Protein AF-A0A2P8AVR0-F1 (afdb_monomer)

Mean predicted aligned error: 7.17 Å

pLDDT: mean 85.08, std 9.34, range [55.72, 94.62]

Foldseek 3Di:
DDDPVNVVVVVVVCVVVVCWAAAPVGDIDSDVVVNVVRVVVVVVVVVVCVVVVVDDPDDDDD

Secondary structure (DSSP, 8-state):
---H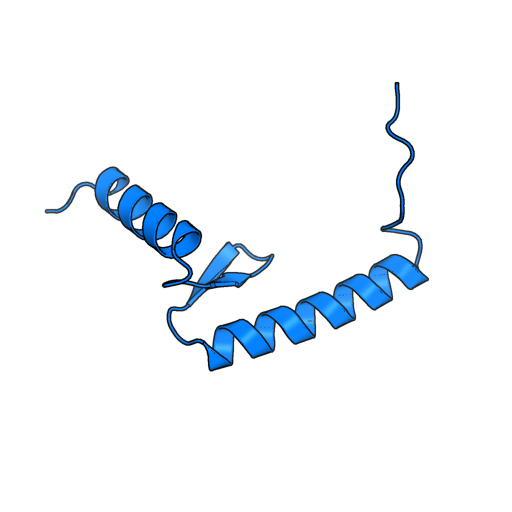HHHHHHHHHHHHHTSSEE-TT--EES-HHHHHHHHHHHHHHHHHHHHHTSSS-PPPP-

Sequence (62 aa):
MTDPEQSRRQQEQALERGEVYQDVEGRRTEDPATGAAHADSEADRNVEHLRRGEVGPGVPEE

Solvent-accessible surface area (backbone atoms only — not comparable to full-atom values): 3817 Å² total; per-residue (Å²): 133,83,53,68,68,60,56,50,52,53,53,53,52,29,41,78,69,65,59,33,37,71,49,98,88,68,53,72,40,70,49,64,69,61,40,48,57,47,53,53,54,48,49,55,50,50,53,51,34,41,73,71,62,78,44,74,92,72,75,80,84,129

Structure (mmCIF, N/CA/C/O backbone):
data_AF-A0A2P8AVR0-F1
#
_entry.id   AF-A0A2P8AVR0-F1
#
loop_
_atom_site.group_PDB
_atom_site.id
_atom_site.type_symbol
_atom_site.label_atom_id
_atom_site.label_alt_id
_atom_site.label_comp_id
_atom_site.label_asym_id
_atom_site.label_entity_id
_atom_site.label_seq_id
_atom_site.pdbx_PDB_ins_code
_atom_site.Cartn_x
_atom_site.Cartn_y
_atom_site.Cartn_z
_atom_site.occupancy
_atom_site.B_iso_or_equiv
_atom_site.auth_seq_id
_atom_site.auth_comp_id
_atom_site.auth_asym_id
_atom_site.auth_atom_id
_atom_site.pdbx_PDB_model_num
ATOM 1 N N . MET A 1 1 ? 22.082 14.777 -16.542 1.00 55.72 1 MET A N 1
ATOM 2 C CA . MET A 1 1 ? 21.562 14.450 -15.200 1.00 55.72 1 MET A CA 1
ATOM 3 C C . MET A 1 1 ? 20.111 14.86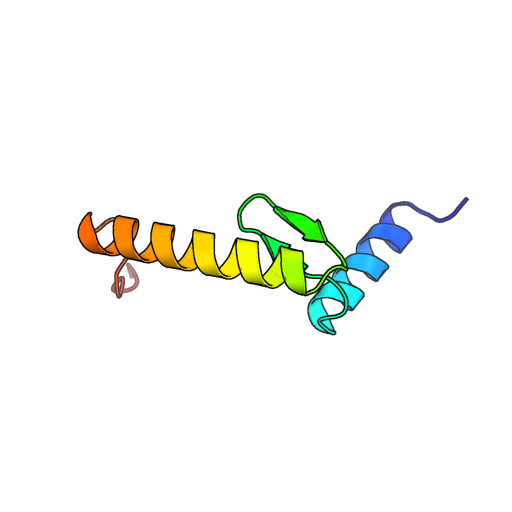0 -15.190 1.00 55.72 1 MET A C 1
ATOM 5 O O . MET A 1 1 ? 19.842 16.023 -15.456 1.00 55.72 1 MET A O 1
ATOM 9 N N . THR A 1 2 ? 19.203 13.908 -15.007 1.00 67.50 2 THR A N 1
ATOM 10 C CA . THR A 1 2 ? 17.776 14.210 -14.863 1.00 67.50 2 THR A CA 1
ATOM 11 C C . THR A 1 2 ? 17.577 14.901 -13.526 1.00 67.50 2 THR A C 1
ATOM 13 O O . THR A 1 2 ? 18.156 14.478 -12.525 1.00 67.50 2 THR A O 1
ATOM 16 N N . ASP A 1 3 ? 16.802 15.976 -13.525 1.00 82.69 3 ASP A N 1
ATOM 17 C CA . ASP A 1 3 ? 16.504 16.711 -12.308 1.00 82.69 3 ASP A CA 1
ATOM 18 C C . ASP A 1 3 ? 15.745 15.799 -11.314 1.00 82.69 3 ASP A C 1
ATOM 20 O O . ASP A 1 3 ? 14.833 15.067 -11.727 1.00 82.69 3 ASP A O 1
ATOM 24 N N . PRO A 1 4 ? 16.114 15.772 -10.023 1.00 77.19 4 PRO A N 1
ATOM 25 C CA . PRO A 1 4 ? 15.447 14.929 -9.033 1.00 77.19 4 PRO A CA 1
ATOM 26 C C . PRO A 1 4 ? 13.947 15.238 -8.896 1.00 77.19 4 PRO A C 1
ATOM 28 O O . PRO A 1 4 ? 13.165 14.312 -8.663 1.00 77.19 4 PRO A O 1
ATOM 31 N N . GLU A 1 5 ? 13.506 16.481 -9.119 1.00 80.38 5 GLU A N 1
ATOM 32 C CA . GLU A 1 5 ? 12.077 16.815 -9.156 1.00 80.38 5 GLU A CA 1
ATOM 33 C C . GLU A 1 5 ? 11.387 16.206 -10.380 1.00 80.38 5 GLU A C 1
ATOM 35 O O . GLU A 1 5 ? 10.260 15.719 -10.282 1.00 80.38 5 GLU A O 1
ATOM 40 N N . GLN A 1 6 ? 12.063 16.176 -11.532 1.00 80.00 6 GLN A N 1
ATOM 41 C CA . GLN A 1 6 ? 11.522 15.533 -12.733 1.00 80.00 6 GLN A CA 1
ATOM 42 C C . GLN A 1 6 ? 11.376 14.022 -12.553 1.00 80.0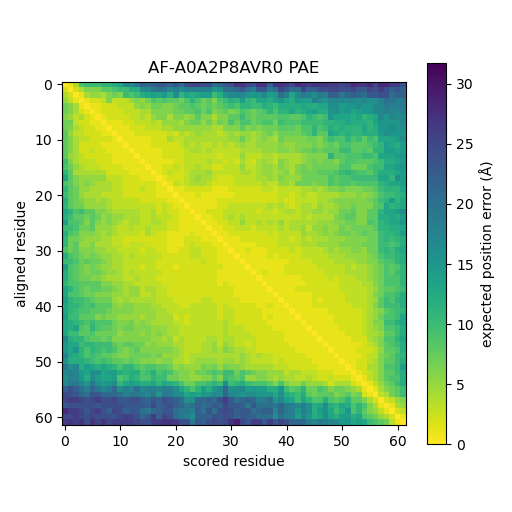0 6 GLN A C 1
ATOM 44 O O . GLN A 1 6 ? 10.385 13.454 -13.010 1.00 80.00 6 GLN A O 1
ATOM 49 N N . SER A 1 7 ? 12.328 13.380 -11.876 1.00 81.19 7 SER A N 1
ATOM 50 C CA . SER A 1 7 ? 12.252 11.949 -11.560 1.00 81.19 7 SER A CA 1
ATOM 51 C C . SER A 1 7 ? 11.097 11.644 -10.600 1.00 81.19 7 SER A C 1
ATOM 53 O O . SER A 1 7 ? 10.334 10.701 -10.813 1.00 81.19 7 SER A O 1
ATOM 55 N N . ARG A 1 8 ? 10.894 12.491 -9.581 1.00 83.75 8 ARG A N 1
ATOM 56 C CA . ARG A 1 8 ? 9.770 12.353 -8.646 1.00 83.75 8 ARG A CA 1
ATOM 57 C C . ARG A 1 8 ? 8.417 12.476 -9.348 1.00 83.75 8 ARG A C 1
ATOM 59 O O . ARG A 1 8 ? 7.566 11.613 -9.149 1.00 83.75 8 ARG A O 1
ATOM 66 N N . ARG A 1 9 ? 8.243 13.495 -10.198 1.00 86.56 9 ARG A N 1
ATOM 67 C CA . ARG A 1 9 ? 6.990 13.706 -10.946 1.00 86.56 9 ARG A CA 1
ATOM 68 C C . ARG A 1 9 ? 6.661 12.541 -11.876 1.00 86.56 9 ARG A C 1
ATOM 70 O O . ARG A 1 9 ? 5.495 12.200 -12.025 1.00 86.56 9 ARG A O 1
ATOM 77 N N . GLN A 1 10 ? 7.667 11.918 -12.490 1.00 85.88 10 GLN A N 1
ATOM 78 C CA . GLN A 1 10 ? 7.458 10.741 -13.342 1.00 85.88 10 GLN A CA 1
ATOM 79 C C . GLN A 1 10 ? 6.932 9.546 -12.544 1.00 85.88 10 GLN A C 1
ATOM 81 O O . GLN A 1 10 ? 5.999 8.886 -12.984 1.00 85.88 10 GLN A O 1
ATOM 86 N N . GLN A 1 11 ? 7.468 9.304 -11.347 1.00 83.88 11 GLN A N 1
ATOM 87 C CA . GLN A 1 11 ? 6.965 8.230 -10.490 1.00 83.88 11 GLN A CA 1
ATOM 88 C C . GLN A 1 11 ? 5.569 8.524 -9.922 1.00 83.88 11 GLN A C 1
ATOM 90 O O . GLN A 1 11 ? 4.784 7.604 -9.734 1.00 83.88 11 GLN A O 1
ATOM 95 N N . GLU A 1 12 ? 5.248 9.790 -9.641 1.00 88.81 12 GLU A N 1
ATOM 96 C CA . GLU A 1 12 ? 3.890 10.192 -9.244 1.00 88.81 12 GLU A CA 1
ATOM 97 C C . GLU A 1 12 ? 2.886 9.935 -10.379 1.00 88.81 12 GLU A C 1
ATOM 99 O O . GLU A 1 12 ? 1.836 9.348 -10.144 1.00 88.81 12 GLU A O 1
ATOM 104 N N . GLN A 1 13 ? 3.246 10.249 -11.627 1.00 90.88 13 GLN A N 1
ATOM 105 C CA . GLN A 1 13 ? 2.416 9.911 -12.791 1.00 90.88 13 GLN A CA 1
ATOM 106 C C . GLN A 1 13 ? 2.273 8.398 -12.993 1.00 90.88 13 GLN A C 1
ATOM 108 O O . GLN A 1 13 ? 1.198 7.933 -13.362 1.00 90.88 13 GLN A O 1
ATOM 113 N N . ALA A 1 14 ? 3.333 7.629 -12.744 1.00 88.94 14 ALA A N 1
ATOM 114 C CA . ALA A 1 14 ? 3.291 6.173 -12.830 1.00 88.94 14 ALA A CA 1
ATOM 115 C C . ALA A 1 14 ? 2.354 5.564 -11.769 1.00 88.94 14 ALA A C 1
ATOM 117 O O . ALA A 1 14 ? 1.627 4.619 -12.067 1.00 88.94 14 ALA A O 1
ATOM 118 N N . LEU A 1 15 ? 2.300 6.140 -10.561 1.00 88.38 15 LEU A N 1
ATOM 119 C CA . LEU A 1 15 ? 1.314 5.766 -9.538 1.00 88.38 15 LEU A CA 1
ATOM 120 C C . LEU A 1 15 ? -0.118 6.070 -9.990 1.00 88.38 15 LEU A C 1
ATOM 122 O O . LEU A 1 15 ? -0.978 5.199 -9.918 1.00 88.38 15 LEU A O 1
ATOM 126 N N . GLU A 1 16 ? -0.376 7.279 -10.496 1.00 89.25 16 GLU A N 1
ATOM 127 C CA . GLU A 1 16 ? -1.710 7.672 -10.983 1.00 89.25 16 GLU A CA 1
ATOM 128 C C . GLU A 1 16 ? -2.203 6.787 -12.138 1.00 89.25 16 GLU A C 1
ATOM 130 O O . GLU A 1 16 ? -3.402 6.545 -12.275 1.00 89.25 16 GLU A O 1
ATOM 135 N N . ARG A 1 17 ? -1.280 6.286 -12.967 1.00 91.19 17 ARG A N 1
ATOM 136 C CA . ARG A 1 17 ? -1.572 5.370 -14.080 1.00 91.19 17 ARG A CA 1
ATOM 137 C C . ARG A 1 17 ? -1.669 3.902 -13.666 1.00 91.19 17 ARG A C 1
ATOM 139 O O . ARG A 1 17 ? -2.088 3.087 -14.485 1.00 91.19 17 ARG A O 1
ATOM 146 N N . GLY A 1 18 ? -1.284 3.558 -12.437 1.00 87.88 18 GLY A N 1
ATOM 147 C CA . GLY A 1 18 ? -1.204 2.172 -11.970 1.00 87.88 18 GLY A CA 1
ATOM 148 C C . GLY A 1 18 ? -0.035 1.375 -12.562 1.00 87.88 18 GLY A C 1
ATOM 149 O O . GLY A 1 18 ? -0.085 0.150 -12.585 1.00 87.88 18 GLY A O 1
ATOM 150 N N . GLU A 1 19 ? 0.999 2.057 -13.057 1.00 90.81 19 GLU A N 1
ATOM 151 C CA . GLU A 1 19 ? 2.257 1.458 -13.533 1.00 90.81 19 GLU A CA 1
ATOM 152 C C . GLU A 1 19 ? 3.206 1.141 -12.362 1.00 90.81 19 GLU A C 1
ATOM 154 O O . GLU A 1 19 ? 4.086 0.291 -12.473 1.00 90.81 19 GLU A O 1
ATOM 159 N N . VAL A 1 20 ? 3.015 1.822 -11.230 1.00 92.69 20 VAL A N 1
ATOM 160 C CA . VAL A 1 20 ? 3.730 1.608 -9.970 1.00 92.69 20 VAL A CA 1
ATOM 161 C C . VAL A 1 20 ? 2.700 1.425 -8.860 1.00 92.69 20 VAL A C 1
ATOM 163 O O . VAL A 1 20 ? 1.650 2.064 -8.855 1.00 92.69 20 VAL A O 1
ATOM 166 N N . TYR A 1 21 ? 3.031 0.584 -7.891 1.00 90.69 21 TYR A N 1
ATOM 167 C CA . TYR A 1 21 ? 2.276 0.353 -6.667 1.00 90.69 21 TYR A CA 1
ATOM 168 C C . TYR A 1 21 ? 3.041 0.951 -5.487 1.00 90.69 21 TYR A C 1
ATOM 170 O O . TYR A 1 21 ? 4.273 0.891 -5.457 1.00 90.69 21 TYR A O 1
ATOM 178 N N . GLN A 1 22 ? 2.333 1.525 -4.516 1.00 92.69 22 GLN A N 1
ATOM 179 C CA . GLN A 1 22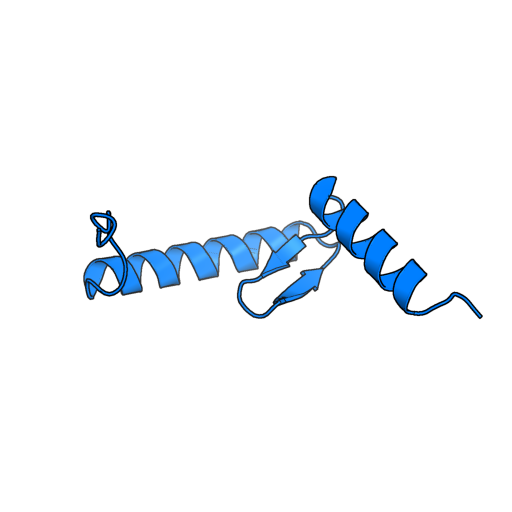 ? 2.915 2.062 -3.286 1.00 92.69 22 GLN A CA 1
ATOM 180 C C . GLN A 1 22 ? 2.204 1.475 -2.070 1.00 92.69 22 GLN A C 1
ATOM 182 O O . GLN A 1 22 ? 0.978 1.457 -2.043 1.00 92.69 22 GLN A O 1
ATOM 187 N N . ASP A 1 23 ? 2.979 1.027 -1.083 1.00 89.94 23 ASP A N 1
ATOM 188 C CA . ASP A 1 23 ? 2.451 0.566 0.203 1.00 89.94 23 ASP A CA 1
ATOM 189 C C . ASP A 1 23 ? 2.280 1.706 1.221 1.00 89.94 23 ASP A C 1
ATOM 191 O O . ASP A 1 23 ? 2.747 2.833 1.018 1.00 89.94 23 ASP A O 1
ATOM 195 N N . VAL A 1 24 ? 1.642 1.402 2.352 1.00 85.06 24 VAL A N 1
ATOM 196 C CA . VAL A 1 24 ? 1.420 2.335 3.473 1.00 85.06 24 VAL A CA 1
ATOM 197 C C . VAL A 1 24 ? 2.710 2.863 4.110 1.00 85.06 24 VAL A C 1
ATOM 199 O O . VAL A 1 24 ? 2.686 3.904 4.765 1.00 85.06 24 VAL A O 1
ATOM 202 N N . GLU A 1 25 ? 3.843 2.177 3.926 1.00 86.81 25 GLU A N 1
ATOM 203 C CA . GLU A 1 25 ? 5.167 2.625 4.384 1.00 86.81 25 GLU A CA 1
ATOM 204 C C . GLU A 1 25 ? 5.856 3.533 3.343 1.00 86.81 25 GLU A C 1
ATOM 206 O O . GLU A 1 25 ? 6.966 4.022 3.564 1.00 86.81 25 GLU A O 1
ATOM 211 N N . GLY A 1 26 ? 5.197 3.786 2.208 1.00 88.69 26 GLY A N 1
ATOM 212 C CA . GLY A 1 26 ? 5.665 4.636 1.120 1.00 88.69 26 GLY A CA 1
ATOM 213 C C . GLY A 1 26 ? 6.609 3.942 0.135 1.00 88.69 26 GLY A C 1
ATOM 214 O O . GLY A 1 26 ? 7.077 4.598 -0.805 1.00 88.69 26 GLY A O 1
ATOM 215 N N . ARG A 1 27 ? 6.888 2.642 0.298 1.00 90.31 27 ARG A N 1
ATOM 216 C CA . ARG A 1 27 ? 7.763 1.881 -0.607 1.00 90.31 27 ARG A CA 1
ATOM 217 C C . ARG A 1 27 ? 7.038 1.618 -1.920 1.00 90.31 27 ARG A C 1
ATOM 219 O O 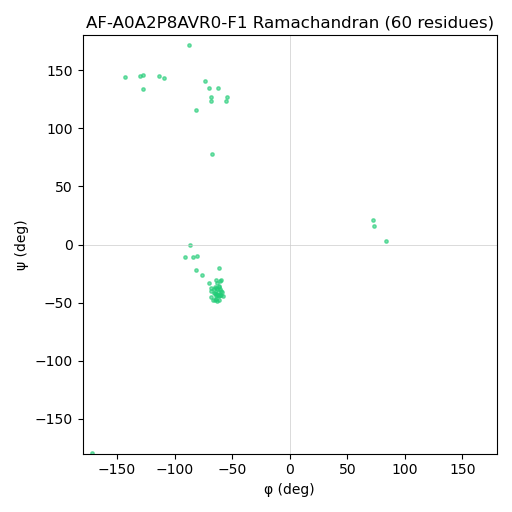. ARG A 1 27 ? 5.843 1.339 -1.931 1.00 90.31 27 ARG A O 1
ATOM 226 N N . ARG A 1 28 ? 7.773 1.709 -3.030 1.00 91.56 28 ARG A N 1
ATOM 227 C CA . ARG A 1 28 ? 7.236 1.592 -4.391 1.00 91.56 28 ARG A CA 1
ATOM 228 C C . ARG A 1 28 ? 7.747 0.340 -5.095 1.00 91.56 28 ARG A C 1
ATOM 230 O O . ARG A 1 28 ? 8.904 -0.030 -4.911 1.00 91.56 28 ARG A O 1
ATOM 237 N N . THR A 1 29 ? 6.902 -0.270 -5.919 1.00 92.19 29 THR A N 1
ATOM 238 C CA . THR A 1 29 ? 7.245 -1.419 -6.768 1.00 92.19 29 THR A CA 1
ATOM 239 C C . THR A 1 29 ? 6.528 -1.332 -8.115 1.00 92.19 29 THR A C 1
ATOM 241 O O . THR A 1 29 ? 5.394 -0.875 -8.177 1.00 92.19 29 THR A O 1
ATOM 244 N N . GLU A 1 30 ? 7.181 -1.769 -9.188 1.00 94.00 30 GLU A N 1
ATOM 245 C CA . GLU A 1 30 ? 6.566 -1.961 -10.515 1.00 94.00 30 GLU A CA 1
ATOM 246 C C . GLU A 1 30 ? 6.027 -3.394 -10.687 1.00 94.00 30 GLU A C 1
ATOM 248 O O . GLU A 1 30 ? 5.316 -3.683 -11.646 1.00 94.00 30 GLU A O 1
ATOM 253 N N . ASP A 1 31 ? 6.359 -4.309 -9.766 1.00 94.62 31 ASP A N 1
ATOM 254 C CA . ASP A 1 31 ? 5.892 -5.694 -9.818 1.00 94.62 31 ASP A CA 1
ATOM 255 C C . ASP A 1 31 ? 4.466 -5.817 -9.248 1.00 94.62 31 ASP A C 1
ATOM 257 O O . ASP A 1 31 ? 4.272 -5.614 -8.040 1.00 94.62 31 ASP A O 1
ATOM 261 N N . PRO A 1 32 ? 3.474 -6.204 -10.070 1.00 91.00 32 PRO A N 1
ATOM 262 C CA . PRO A 1 32 ? 2.091 -6.345 -9.629 1.00 91.00 32 PRO A CA 1
ATOM 263 C C . PRO A 1 32 ? 1.901 -7.439 -8.578 1.00 91.00 32 PRO A C 1
ATOM 265 O O . PRO A 1 32 ? 1.020 -7.307 -7.731 1.00 91.00 32 PRO A O 1
ATOM 268 N N . ALA A 1 33 ? 2.713 -8.503 -8.590 1.00 94.44 33 ALA A N 1
ATOM 269 C CA . ALA A 1 33 ? 2.595 -9.570 -7.596 1.00 94.44 33 ALA A CA 1
ATOM 270 C C . ALA A 1 33 ? 3.011 -9.079 -6.203 1.00 94.44 33 ALA A C 1
ATOM 272 O O . ALA A 1 33 ? 2.298 -9.299 -5.223 1.00 94.44 33 ALA A O 1
ATOM 273 N N . THR A 1 34 ? 4.126 -8.352 -6.126 1.00 92.06 34 THR A N 1
ATOM 274 C CA . THR A 1 34 ? 4.554 -7.672 -4.898 1.00 92.06 34 THR A CA 1
ATOM 275 C 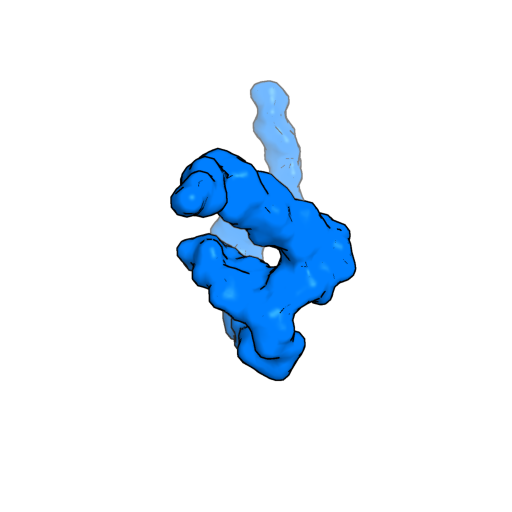C . THR A 1 34 ? 3.518 -6.639 -4.445 1.00 92.06 34 THR A C 1
ATOM 277 O O . THR A 1 34 ? 3.177 -6.600 -3.264 1.00 92.06 34 THR A O 1
ATOM 280 N N . GLY A 1 35 ? 2.968 -5.846 -5.374 1.00 90.75 35 GLY A N 1
ATOM 281 C CA . GLY A 1 35 ? 1.909 -4.879 -5.071 1.00 90.75 35 GLY A CA 1
ATOM 282 C C . GLY A 1 35 ? 0.663 -5.528 -4.458 1.00 90.75 35 GLY A C 1
ATOM 283 O O . GLY A 1 35 ? 0.156 -5.051 -3.444 1.00 90.75 35 GLY A O 1
ATOM 284 N N . ALA A 1 36 ? 0.213 -6.656 -5.014 1.00 90.81 36 ALA A N 1
ATOM 285 C CA . ALA A 1 36 ? -0.917 -7.416 -4.482 1.00 90.81 36 ALA A CA 1
ATOM 286 C C . ALA A 1 36 ? -0.633 -7.976 -3.077 1.00 90.81 36 ALA A C 1
ATOM 288 O O . ALA A 1 36 ? -1.455 -7.825 -2.178 1.00 90.81 36 ALA A O 1
ATOM 289 N N . ALA A 1 37 ? 0.556 -8.548 -2.857 1.00 92.56 37 ALA A N 1
ATOM 290 C CA . ALA A 1 37 ? 0.944 -9.068 -1.546 1.00 92.56 37 ALA A CA 1
ATOM 291 C C . ALA A 1 37 ? 0.982 -7.975 -0.461 1.00 92.56 37 ALA A C 1
ATOM 293 O O . ALA A 1 37 ? 0.634 -8.228 0.695 1.00 92.56 37 ALA A O 1
ATOM 294 N N . HIS A 1 38 ? 1.392 -6.754 -0.821 1.00 91.19 38 HIS A N 1
ATOM 295 C CA . HIS A 1 38 ? 1.337 -5.610 0.088 1.00 91.19 38 HIS A CA 1
ATOM 296 C C . HIS A 1 38 ? -0.111 -5.228 0.412 1.00 91.19 38 HIS A C 1
ATOM 298 O O . HIS A 1 38 ? -0.444 -5.102 1.588 1.00 91.19 38 HIS A O 1
ATOM 304 N N . ALA A 1 39 ? -0.976 -5.120 -0.601 1.00 89.62 39 ALA A N 1
ATOM 305 C CA . ALA A 1 39 ? -2.385 -4.778 -0.413 1.00 89.62 39 ALA A CA 1
ATOM 306 C C . ALA A 1 39 ? -3.129 -5.791 0.479 1.00 89.62 39 ALA A C 1
ATOM 308 O O . ALA A 1 39 ? -3.906 -5.390 1.345 1.00 89.62 39 ALA A O 1
ATOM 309 N N . ASP A 1 40 ? -2.855 -7.090 0.326 1.00 91.44 40 ASP A N 1
ATOM 310 C CA . ASP A 1 40 ? -3.441 -8.135 1.175 1.00 91.44 40 ASP A CA 1
ATOM 311 C C . ASP A 1 40 ? -2.997 -7.985 2.641 1.00 91.44 40 ASP A C 1
ATOM 313 O O . ASP A 1 40 ? -3.819 -7.979 3.558 1.00 91.44 40 ASP A O 1
ATOM 317 N N . SER A 1 41 ? -1.697 -7.776 2.869 1.00 87.94 41 SER A N 1
ATOM 318 C CA . SER A 1 41 ? -1.138 -7.530 4.206 1.00 87.94 41 SER A CA 1
ATOM 319 C C . SER A 1 41 ? -1.719 -6.267 4.858 1.00 87.94 41 SER A C 1
ATOM 321 O O . SER A 1 41 ? -1.991 -6.231 6.061 1.00 87.94 41 SER A O 1
ATOM 323 N N . GLU A 1 42 ? -1.946 -5.216 4.071 1.00 90.56 42 GLU A N 1
ATOM 324 C CA . GLU A 1 42 ? -2.584 -3.982 4.530 1.00 90.56 42 GLU A CA 1
ATOM 325 C C . GLU A 1 42 ? -4.056 -4.185 4.877 1.00 90.56 42 GLU A C 1
ATOM 327 O O . GLU A 1 42 ? -4.522 -3.663 5.891 1.00 90.56 42 GLU A O 1
ATOM 332 N N . ALA A 1 43 ? -4.785 -4.967 4.082 1.00 89.38 43 ALA A N 1
ATOM 333 C CA . ALA A 1 43 ? -6.160 -5.330 4.389 1.00 89.38 43 ALA A CA 1
ATOM 334 C C . ALA A 1 43 ? -6.246 -6.075 5.731 1.00 89.38 43 ALA A C 1
ATOM 336 O O . ALA A 1 43 ? -7.088 -5.728 6.562 1.00 89.38 43 ALA A O 1
ATOM 337 N N . ASP A 1 44 ? -5.335 -7.017 5.995 1.00 90.75 44 ASP A N 1
ATOM 338 C CA . ASP A 1 44 ? -5.260 -7.730 7.275 1.00 90.75 44 ASP A CA 1
ATOM 339 C C . ASP A 1 44 ? -4.987 -6.784 8.456 1.00 90.75 44 ASP A C 1
ATOM 341 O O . ASP A 1 44 ? -5.665 -6.856 9.488 1.00 90.75 44 ASP A O 1
ATOM 345 N N . ARG A 1 45 ? -4.047 -5.841 8.299 1.00 87.50 45 ARG A N 1
ATOM 346 C CA . ARG A 1 45 ? -3.783 -4.802 9.313 1.00 87.50 45 ARG A CA 1
ATOM 347 C C . ARG A 1 45 ? -5.006 -3.923 9.547 1.00 87.50 45 ARG A C 1
ATOM 349 O O . ARG A 1 45 ? -5.363 -3.665 10.692 1.00 87.50 45 ARG A O 1
ATOM 356 N N . ASN A 1 46 ? -5.692 -3.501 8.488 1.00 87.25 46 ASN A N 1
ATOM 357 C CA . ASN A 1 46 ? -6.905 -2.691 8.595 1.00 87.25 46 ASN A CA 1
ATOM 358 C C . ASN A 1 46 ? -8.028 -3.442 9.318 1.00 87.25 46 ASN A C 1
ATOM 360 O O . ASN A 1 46 ? -8.739 -2.851 10.131 1.00 87.25 46 ASN A O 1
ATOM 364 N N . VAL A 1 47 ? -8.164 -4.750 9.083 1.00 90.62 47 VAL A N 1
ATOM 365 C CA . VAL A 1 47 ? -9.090 -5.607 9.836 1.00 90.62 47 VAL A CA 1
ATOM 366 C C . VAL A 1 47 ? -8.719 -5.640 11.319 1.00 90.62 47 VAL A C 1
ATOM 368 O O . VAL A 1 47 ? -9.607 -5.578 12.172 1.00 90.62 47 VAL A O 1
ATOM 371 N N . GLU A 1 48 ? -7.432 -5.713 11.656 1.00 89.38 48 GLU A N 1
ATOM 372 C CA . GLU A 1 48 ? -6.976 -5.638 13.045 1.00 89.38 48 GLU A CA 1
ATOM 373 C C . GLU A 1 48 ? -7.270 -4.270 13.681 1.00 89.38 48 GLU A C 1
ATOM 375 O O . GLU A 1 48 ? -7.856 -4.220 14.765 1.00 89.38 48 GLU A O 1
ATOM 380 N N . HIS A 1 49 ? -6.948 -3.170 12.999 1.00 89.19 49 HIS A N 1
ATOM 381 C CA . HIS A 1 49 ? -7.246 -1.812 13.462 1.00 89.19 49 HIS A CA 1
ATOM 382 C C . HIS A 1 49 ? -8.750 -1.604 13.678 1.00 89.19 49 HIS A C 1
ATOM 384 O O . HIS A 1 49 ? -9.160 -1.029 14.688 1.00 89.19 49 HIS A O 1
ATOM 390 N N . LEU A 1 50 ? -9.587 -2.135 12.780 1.00 88.38 50 LEU A N 1
ATOM 391 C CA . LEU A 1 50 ? -11.043 -2.084 12.907 1.00 88.38 50 LEU A CA 1
ATOM 392 C C . LEU A 1 50 ? -11.523 -2.856 14.142 1.00 88.38 50 LEU A C 1
ATOM 394 O O . LEU A 1 50 ? -12.361 -2.363 14.893 1.00 88.38 50 LEU A O 1
ATOM 398 N N . ARG A 1 51 ? -10.966 -4.048 14.401 1.00 88.00 51 ARG A N 1
ATOM 399 C CA . ARG A 1 51 ? -11.281 -4.838 15.608 1.00 88.00 51 ARG A CA 1
ATOM 400 C C . ARG A 1 51 ? -10.877 -4.127 16.896 1.00 88.00 51 ARG A C 1
ATOM 402 O O . ARG A 1 51 ? -11.546 -4.298 17.911 1.00 88.00 51 ARG A O 1
ATOM 409 N N . ARG A 1 52 ? -9.791 -3.352 16.863 1.00 90.62 52 ARG A N 1
ATOM 410 C CA . ARG A 1 52 ? -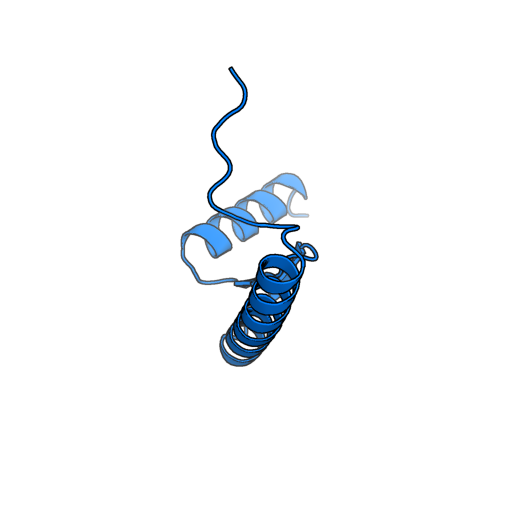9.316 -2.542 17.993 1.00 90.62 52 ARG A CA 1
ATOM 411 C C . ARG A 1 52 ? -10.074 -1.218 18.149 1.00 90.62 52 ARG A C 1
ATOM 413 O O . ARG A 1 52 ? -9.907 -0.555 19.167 1.00 90.62 52 ARG A O 1
ATOM 420 N N . GLY A 1 53 ? -10.909 -0.844 17.175 1.00 87.25 53 GLY A N 1
ATOM 421 C CA . GLY A 1 53 ? -11.615 0.439 17.149 1.00 87.25 53 GLY A CA 1
ATOM 422 C C . GLY A 1 53 ? -10.712 1.636 16.832 1.00 87.25 53 GLY A C 1
ATOM 423 O O . GLY A 1 53 ? -11.104 2.770 17.081 1.00 87.25 53 GLY A O 1
ATOM 424 N N . GLU A 1 54 ? -9.510 1.394 16.302 1.00 86.25 54 GLU A N 1
ATOM 425 C CA . GLU A 1 54 ? -8.548 2.437 15.914 1.00 86.25 54 GLU A CA 1
ATOM 426 C C . GLU A 1 54 ? -8.945 3.108 14.589 1.00 86.25 54 GLU A C 1
ATOM 428 O O . GLU A 1 54 ? -8.619 4.267 14.347 1.00 86.25 54 GLU A O 1
ATOM 433 N N . VAL A 1 55 ? -9.685 2.385 13.744 1.00 80.00 55 VAL A N 1
ATOM 434 C CA . VAL A 1 55 ? -10.297 2.895 12.515 1.00 80.00 55 VAL A CA 1
ATOM 435 C C . VAL A 1 55 ? -11.771 2.507 12.489 1.00 80.00 55 VAL A C 1
ATOM 437 O O . VAL A 1 55 ? -12.163 1.436 12.949 1.00 80.00 55 VAL A O 1
ATOM 440 N N . GLY A 1 56 ? -12.605 3.382 11.947 1.00 72.31 56 GLY A N 1
ATOM 441 C CA . GLY A 1 56 ? -14.045 3.184 11.838 1.00 72.31 56 GLY A CA 1
ATOM 442 C C . GLY A 1 56 ? -14.661 4.284 10.980 1.00 72.31 56 GLY A C 1
ATOM 443 O O . GLY A 1 56 ? -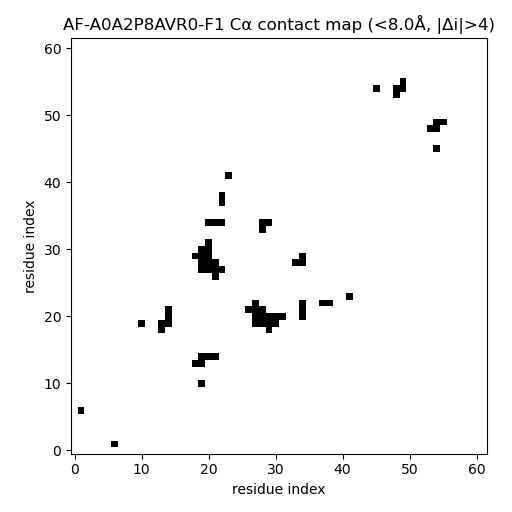13.929 5.148 10.493 1.00 72.31 56 GLY A O 1
ATOM 444 N N . PRO A 1 57 ? -15.989 4.279 10.777 1.00 69.06 57 PRO A N 1
ATOM 445 C CA . PRO A 1 57 ? -16.693 5.396 10.160 1.00 69.06 57 PRO A CA 1
ATOM 446 C C . PRO A 1 57 ? -16.625 6.589 11.120 1.00 69.06 57 PRO A C 1
ATOM 448 O O . PRO A 1 57 ? -17.553 6.834 11.886 1.00 69.06 57 PRO A O 1
ATOM 451 N N . GLY A 1 58 ? -15.481 7.271 11.161 1.00 62.88 58 GLY A N 1
ATOM 452 C CA . GLY A 1 58 ? -15.298 8.468 11.962 1.00 62.88 58 GLY A CA 1
ATOM 453 C C . GLY A 1 58 ? -16.378 9.466 11.576 1.00 62.88 58 GLY A C 1
ATOM 454 O O . GLY A 1 58 ? -16.535 9.790 10.398 1.00 62.88 58 GLY A O 1
ATOM 455 N N . VAL A 1 5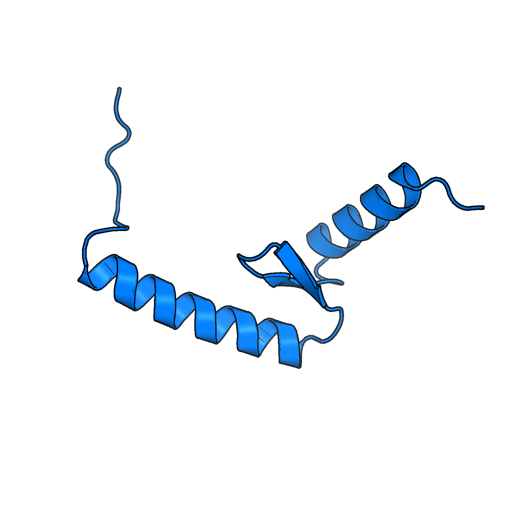9 ? -17.152 9.915 12.559 1.00 62.78 59 VAL A N 1
ATOM 456 C CA . VAL A 1 59 ? -17.978 11.105 12.378 1.00 62.78 59 VAL A CA 1
ATOM 457 C C . VAL A 1 59 ? -16.980 12.261 12.277 1.00 62.78 59 VAL A C 1
ATOM 459 O O . VAL A 1 59 ? -16.145 12.368 13.176 1.00 62.78 59 VAL A O 1
ATOM 462 N N . PRO A 1 60 ? -16.975 13.066 11.200 1.00 64.06 60 PRO A N 1
ATOM 463 C CA . PRO A 1 60 ? -16.084 14.216 11.116 1.00 64.06 60 PRO A CA 1
ATOM 464 C C . PRO A 1 60 ? -16.290 15.096 12.351 1.00 64.06 60 PRO A C 1
ATOM 466 O O . PRO A 1 60 ? -17.432 15.430 12.669 1.00 64.06 60 PRO A O 1
ATOM 469 N N . GLU A 1 61 ? -15.212 15.420 13.062 1.00 65.94 61 GLU A N 1
ATOM 470 C CA . GLU A 1 61 ? -15.265 16.423 14.125 1.00 65.94 61 GLU A CA 1
ATOM 471 C C . GLU A 1 61 ? -15.513 17.792 13.468 1.00 65.94 61 GLU A C 1
ATOM 473 O O . GLU A 1 61 ? -14.839 18.134 12.493 1.00 65.94 61 GLU A O 1
ATOM 478 N N . GLU A 1 62 ? -16.541 18.507 13.944 1.00 60.56 62 GLU A N 1
ATOM 479 C CA . GLU A 1 62 ? -16.962 19.832 13.447 1.00 60.56 62 GLU A CA 1
ATOM 480 C C . GLU A 1 62 ? -15.930 20.939 13.712 1.00 60.56 62 GLU A C 1
ATOM 482 O O . GLU A 1 62 ? -15.325 20.954 14.811 1.00 60.56 62 GLU A O 1
#

Radius of gyration: 15.91 Å; Cα contacts (8 Å, |Δi|>4): 35; chains: 1; bounding box: 40×29×33 Å